Protein AF-A0A7V4V728-F1 (afdb_monomer_lite)

Sequence (136 aa):
MKKVFKKQITDRLVIFFVFLFIIVLLILLVRIVNSHRYNKRLEEIKKVLNVKQGDNLKEVFSYVIKEGMTYEELKHKLKPLEKLSFVEVIEHREGTSETFICYIFDMGYMLTLGRDGITIEIDRGKVKKFHLEDSL

Secondary structure (DSSP, 8-state):
-HHHHHHHHHHHHHHHHHHHHHHHHHHHHHHHHHHHHHHHHHHHHHHHHT----SSHHHHHHHHHHTT--HHHHHHHHHHHHHTTSEEEEEEEETTTEEEEEEEE----SSSS--EEEEEEEETTEEEEEEEE---

Foldseek 3Di:
DVVVVVVVVVVVVVVVVVVVVVVVVVVVVVVVVLVVLLVVVVVVLCVLLVHDDDPHPVRSVVVSVVVPPFPVNVVVSCVVVVVVVQWDWDWDDDPDFKIKIKIFGCSPDPDDFDTQIWIFIGGNNGTPDIDGGDRD

Structure (mmCIF, N/CA/C/O backbone):
data_AF-A0A7V4V728-F1
#
_entry.id   AF-A0A7V4V728-F1
#
loop_
_atom_site.group_PDB
_atom_site.id
_atom_site.type_symbol
_atom_site.label_atom_id
_atom_site.label_alt_id
_atom_site.label_comp_id
_atom_site.label_asym_id
_atom_site.label_entity_id
_atom_site.label_seq_id
_atom_site.pdbx_PDB_ins_code
_atom_site.Cartn_x
_atom_site.Cartn_y
_atom_site.Cartn_z
_atom_site.occupancy
_atom_site.B_iso_or_equiv
_atom_site.auth_seq_id
_atom_site.auth_comp_id
_atom_site.auth_asym_id
_atom_site.auth_atom_id
_atom_site.pdbx_PDB_model_num
ATOM 1 N N . MET A 1 1 ? 35.120 10.498 -52.586 1.00 59.06 1 MET A N 1
ATOM 2 C CA . MET A 1 1 ? 34.655 11.114 -51.316 1.00 59.06 1 MET A CA 1
ATOM 3 C C . MET A 1 1 ? 33.215 10.764 -50.907 1.00 59.06 1 MET A C 1
ATOM 5 O O . MET A 1 1 ? 33.028 10.428 -49.746 1.00 59.06 1 MET A O 1
ATOM 9 N N . LYS A 1 2 ? 32.205 10.743 -51.800 1.00 58.59 2 LYS A N 1
ATOM 10 C CA . LYS A 1 2 ? 30.793 10.446 -51.428 1.00 58.59 2 LYS A CA 1
ATOM 11 C C . LYS A 1 2 ? 30.547 9.087 -50.731 1.00 58.59 2 LYS A C 1
ATOM 13 O O . LYS A 1 2 ? 29.722 9.019 -49.827 1.00 58.59 2 LYS A O 1
ATOM 18 N N . LYS A 1 3 ? 31.260 8.012 -51.107 1.00 61.31 3 LYS A N 1
ATOM 19 C CA . LYS A 1 3 ? 31.092 6.668 -50.499 1.00 61.31 3 LYS A CA 1
ATOM 20 C C . LYS A 1 3 ? 31.592 6.578 -49.046 1.00 61.31 3 LYS A C 1
ATOM 22 O O . LYS A 1 3 ? 30.986 5.873 -48.250 1.00 61.31 3 LYS A O 1
ATOM 27 N N . VAL A 1 4 ? 32.648 7.318 -48.694 1.00 64.75 4 VAL A N 1
ATOM 28 C CA . VAL A 1 4 ? 33.222 7.327 -47.333 1.00 64.75 4 VAL A CA 1
ATOM 29 C C . VAL A 1 4 ? 32.303 8.081 -46.364 1.00 64.75 4 VAL A C 1
ATOM 31 O O . VAL A 1 4 ? 32.034 7.591 -45.273 1.00 64.75 4 VAL A O 1
ATOM 34 N N . PHE A 1 5 ? 31.723 9.202 -46.808 1.00 62.31 5 PHE A N 1
ATOM 35 C CA . PHE A 1 5 ? 30.719 9.952 -46.042 1.00 62.31 5 PHE A CA 1
ATOM 36 C C . PHE A 1 5 ? 29.445 9.139 -45.773 1.00 62.31 5 PHE A C 1
ATOM 38 O O . PHE A 1 5 ? 28.947 9.126 -44.652 1.00 62.31 5 PHE A O 1
ATOM 45 N N . LYS A 1 6 ? 28.930 8.411 -46.777 1.00 64.94 6 LYS A N 1
ATOM 46 C CA . LYS A 1 6 ? 27.728 7.569 -46.617 1.00 64.94 6 LYS A CA 1
ATOM 47 C C . LYS A 1 6 ? 27.941 6.438 -45.599 1.00 64.94 6 LYS A C 1
ATOM 49 O O . LYS A 1 6 ? 27.037 6.142 -44.819 1.00 64.94 6 LYS A O 1
ATOM 54 N N . LYS A 1 7 ? 29.144 5.849 -45.581 1.00 69.75 7 LYS A N 1
ATOM 55 C CA . LYS A 1 7 ? 29.545 4.828 -44.602 1.00 69.75 7 LYS A CA 1
ATOM 56 C C . LYS A 1 7 ? 29.606 5.406 -43.181 1.00 69.75 7 LYS A C 1
ATOM 58 O O . LYS A 1 7 ? 28.934 4.887 -42.304 1.00 69.75 7 LYS A O 1
ATOM 63 N N . GLN A 1 8 ? 30.261 6.557 -42.994 1.00 71.25 8 GLN A N 1
ATOM 64 C CA . GLN A 1 8 ? 30.332 7.231 -41.687 1.00 71.25 8 GLN A CA 1
ATOM 65 C C . GLN A 1 8 ? 28.959 7.629 -41.116 1.00 71.25 8 GLN A C 1
ATOM 67 O O . GLN A 1 8 ? 28.759 7.557 -39.906 1.00 71.25 8 GLN A O 1
ATOM 72 N N . ILE A 1 9 ? 28.006 8.041 -41.959 1.00 77.19 9 ILE A N 1
ATOM 73 C CA . ILE A 1 9 ? 26.636 8.361 -41.514 1.00 77.19 9 ILE A CA 1
ATOM 74 C C . ILE A 1 9 ? 25.903 7.091 -41.063 1.00 77.19 9 ILE A C 1
ATOM 76 O O . ILE A 1 9 ? 25.236 7.104 -40.032 1.00 77.19 9 ILE A O 1
ATOM 80 N N . THR A 1 10 ? 26.060 5.991 -41.803 1.00 79.75 10 THR A N 1
ATOM 81 C CA . THR A 1 10 ? 25.430 4.704 -41.469 1.00 79.75 10 THR A CA 1
ATOM 82 C C . THR A 1 10 ? 25.987 4.152 -40.155 1.00 79.75 10 THR A C 1
ATOM 84 O O . THR A 1 10 ? 25.211 3.770 -39.286 1.00 79.75 10 THR A O 1
ATOM 87 N N . ASP A 1 11 ? 27.306 4.212 -39.954 1.00 81.50 11 ASP A N 1
ATOM 88 C CA . ASP A 1 11 ? 27.958 3.748 -38.722 1.00 81.50 11 ASP A CA 1
ATOM 89 C C . ASP A 1 11 ? 27.486 4.550 -37.488 1.00 81.50 11 ASP A C 1
ATOM 91 O O . ASP A 1 11 ? 27.201 3.976 -36.437 1.00 81.50 11 ASP A O 1
ATOM 95 N N . ARG A 1 12 ? 27.312 5.876 -37.619 1.00 84.69 12 ARG A N 1
ATOM 96 C CA . ARG A 1 12 ? 26.770 6.731 -36.543 1.00 84.69 12 ARG A CA 1
ATOM 97 C C . ARG A 1 12 ? 25.308 6.422 -36.217 1.00 84.69 12 ARG A C 1
ATOM 99 O O . ARG A 1 12 ? 24.943 6.420 -35.045 1.00 84.69 12 ARG A O 1
ATOM 106 N N . LEU A 1 13 ? 24.484 6.152 -37.232 1.00 87.00 13 LEU A N 1
ATOM 107 C CA . LEU A 1 13 ? 23.087 5.758 -37.035 1.00 87.00 13 LEU A CA 1
ATOM 108 C C . LEU A 1 13 ? 22.986 4.408 -36.319 1.00 87.00 13 LEU A C 1
ATOM 110 O O . LEU A 1 13 ? 22.198 4.279 -35.388 1.00 87.00 13 LEU A O 1
ATOM 114 N N . VAL A 1 14 ? 23.815 3.429 -36.691 1.00 89.38 14 VAL A N 1
ATOM 115 C CA . VAL A 1 14 ? 23.852 2.116 -36.024 1.00 89.38 14 VAL A CA 1
ATOM 116 C C . VAL A 1 14 ? 24.202 2.265 -34.543 1.00 89.38 14 VAL A C 1
ATOM 118 O O . VAL A 1 14 ? 23.494 1.722 -33.698 1.00 89.38 14 VAL A O 1
ATOM 121 N N . ILE A 1 15 ? 25.231 3.052 -34.208 1.00 88.56 15 ILE A N 1
ATOM 122 C CA . ILE A 1 15 ? 25.602 3.321 -32.807 1.00 88.56 15 ILE A CA 1
ATOM 123 C C . ILE A 1 15 ? 24.444 3.986 -32.049 1.00 88.56 15 ILE A C 1
ATOM 125 O O . ILE A 1 15 ? 24.147 3.593 -30.922 1.00 88.56 15 ILE A O 1
ATOM 129 N N . PHE A 1 16 ? 23.756 4.950 -32.669 1.00 91.69 16 PHE A N 1
ATOM 130 C CA . PHE A 1 16 ? 22.593 5.605 -32.068 1.00 91.69 16 PHE A CA 1
ATOM 131 C C . PHE A 1 16 ? 21.457 4.615 -31.764 1.00 91.69 16 PHE A C 1
ATOM 133 O O . PHE A 1 16 ? 20.917 4.631 -30.659 1.00 91.69 16 PHE A O 1
ATOM 140 N N . PHE A 1 17 ? 21.127 3.712 -32.695 1.00 90.75 17 PHE A N 1
ATOM 141 C CA . PHE A 1 17 ? 20.103 2.685 -32.467 1.00 90.75 17 PHE A CA 1
ATOM 142 C C . PHE A 1 17 ? 20.491 1.701 -31.362 1.00 90.75 17 PHE A C 1
ATOM 144 O O . PHE A 1 17 ? 19.646 1.355 -30.538 1.00 90.75 17 PHE A O 1
ATOM 151 N N . VAL A 1 18 ? 21.759 1.282 -31.304 1.00 92.56 18 VAL A N 1
ATOM 152 C CA . VAL A 1 18 ? 22.257 0.415 -30.223 1.00 92.56 18 VAL A CA 1
ATOM 153 C C . VAL A 1 18 ? 22.138 1.120 -28.871 1.00 92.56 18 VAL A C 1
ATOM 155 O O . VAL A 1 18 ? 21.656 0.526 -27.909 1.00 92.56 18 VAL A O 1
ATOM 158 N N . PHE A 1 19 ? 22.509 2.398 -28.794 1.00 92.88 19 PHE A N 1
ATOM 159 C CA . PHE A 1 19 ? 22.390 3.176 -27.563 1.00 92.88 19 PHE A CA 1
ATOM 160 C C . PHE A 1 19 ? 20.928 3.351 -27.125 1.00 92.88 19 PHE A C 1
ATOM 162 O O . PHE A 1 19 ? 20.600 3.143 -25.957 1.00 92.88 19 PHE A O 1
ATOM 169 N N . LEU A 1 20 ? 20.030 3.654 -28.069 1.00 93.69 20 LEU A N 1
ATOM 170 C CA . LEU A 1 20 ? 18.594 3.746 -27.807 1.00 93.69 20 LEU A CA 1
ATOM 171 C C . LEU A 1 20 ? 18.029 2.416 -27.289 1.00 93.69 20 LEU A C 1
ATOM 173 O O . LEU A 1 20 ? 17.271 2.401 -26.322 1.00 93.69 20 LEU A O 1
ATOM 177 N N . PHE A 1 21 ? 18.435 1.297 -27.890 1.00 92.88 21 PHE A N 1
ATOM 178 C CA . PHE A 1 21 ? 18.026 -0.035 -27.455 1.00 92.88 21 PHE A CA 1
ATOM 179 C C . PHE A 1 21 ? 18.483 -0.340 -26.021 1.00 92.88 21 PHE A C 1
ATOM 181 O O . PHE A 1 21 ? 17.691 -0.835 -25.220 1.00 92.88 21 PHE A O 1
ATOM 188 N N . ILE A 1 22 ? 19.720 0.023 -25.659 1.00 94.62 22 ILE A N 1
ATOM 189 C CA . ILE A 1 22 ? 20.230 -0.123 -24.285 1.00 94.62 22 ILE A CA 1
ATOM 190 C C . ILE A 1 22 ? 19.391 0.699 -23.297 1.00 94.62 22 ILE A C 1
ATOM 192 O O . ILE A 1 22 ? 19.026 0.180 -22.243 1.00 94.62 22 ILE A O 1
ATOM 196 N N . ILE A 1 23 ? 19.029 1.944 -23.629 1.00 93.75 23 ILE A N 1
ATOM 197 C CA . ILE A 1 23 ? 18.164 2.770 -22.767 1.00 93.75 23 ILE A CA 1
ATOM 198 C C . ILE A 1 23 ? 16.803 2.098 -22.553 1.00 93.75 23 ILE A C 1
ATOM 200 O O . ILE A 1 23 ? 16.334 2.018 -21.419 1.00 93.75 23 ILE A O 1
ATOM 204 N 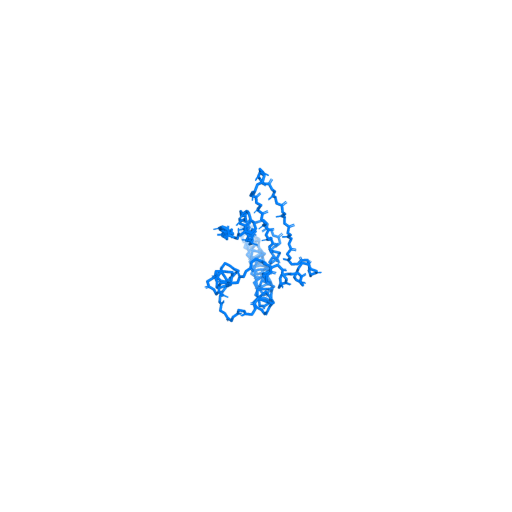N . VAL A 1 24 ? 16.179 1.578 -23.615 1.00 92.81 24 VAL A N 1
ATOM 205 C CA . VAL A 1 24 ? 14.892 0.871 -23.509 1.00 92.81 24 VAL A CA 1
ATOM 206 C C . VAL A 1 24 ? 15.017 -0.357 -22.605 1.00 92.81 24 VAL A C 1
ATOM 208 O O . VAL A 1 24 ? 14.169 -0.557 -21.734 1.00 92.81 24 VAL A O 1
ATOM 211 N N . LEU A 1 25 ? 16.089 -1.144 -22.748 1.00 94.06 25 LEU A N 1
ATOM 212 C CA . LEU A 1 25 ? 16.350 -2.290 -21.873 1.00 94.06 25 LEU A CA 1
ATOM 213 C C . LEU A 1 25 ? 16.514 -1.873 -20.409 1.00 94.06 25 LEU A C 1
ATOM 215 O O . LEU A 1 25 ? 15.937 -2.510 -19.529 1.00 94.06 25 LEU A O 1
ATOM 219 N N . LEU A 1 26 ? 17.247 -0.792 -20.138 1.00 90.62 26 LEU A N 1
ATOM 220 C CA . LEU A 1 26 ? 17.410 -0.272 -18.780 1.00 90.62 26 LEU A CA 1
ATOM 221 C C . LEU A 1 26 ? 16.071 0.180 -18.183 1.00 90.62 26 LEU A C 1
ATOM 223 O O . LEU A 1 26 ? 15.775 -0.161 -17.039 1.00 90.62 26 LEU A O 1
ATOM 227 N N . ILE A 1 27 ? 15.225 0.872 -18.954 1.00 88.56 27 ILE A N 1
ATOM 228 C CA . ILE A 1 27 ? 13.881 1.275 -18.508 1.00 88.56 27 ILE A CA 1
ATOM 229 C C . ILE A 1 27 ? 13.026 0.045 -18.173 1.00 88.56 27 ILE A C 1
ATOM 231 O O . ILE A 1 27 ? 12.355 0.025 -17.139 1.00 88.56 27 ILE A O 1
ATOM 235 N N . LEU A 1 28 ? 13.055 -0.993 -19.015 1.00 86.81 28 LEU A N 1
ATOM 236 C CA . LEU A 1 28 ? 12.324 -2.238 -18.766 1.00 86.81 28 LEU A CA 1
ATOM 237 C C . LEU A 1 28 ? 12.830 -2.953 -17.507 1.00 86.81 28 LEU A C 1
ATOM 239 O O . LEU A 1 28 ? 12.018 -3.381 -16.689 1.00 86.81 28 LEU A O 1
ATOM 243 N N . LEU A 1 29 ? 14.148 -3.031 -17.310 1.00 87.75 29 LEU A N 1
ATOM 244 C CA . LEU A 1 29 ? 14.743 -3.631 -16.114 1.00 87.75 29 LEU A CA 1
ATOM 245 C C . LEU A 1 29 ? 14.323 -2.892 -14.842 1.00 87.75 29 LEU A C 1
ATOM 247 O O . LEU A 1 29 ? 13.901 -3.534 -13.881 1.00 87.75 29 LEU A O 1
ATOM 251 N N . VAL A 1 30 ? 14.360 -1.556 -14.845 1.00 84.94 30 VAL A N 1
ATOM 252 C CA . VAL A 1 30 ? 13.889 -0.753 -13.706 1.00 84.94 30 VAL A CA 1
ATOM 253 C C . VAL A 1 30 ? 12.411 -1.031 -13.420 1.00 84.94 30 VAL A C 1
ATOM 255 O O . VAL A 1 30 ? 12.044 -1.243 -12.265 1.00 84.94 30 VAL A O 1
ATOM 258 N N . ARG A 1 31 ? 11.560 -1.104 -14.454 1.00 82.06 31 ARG A N 1
ATOM 259 C CA . ARG A 1 31 ? 10.134 -1.442 -14.288 1.00 82.06 31 ARG A CA 1
ATOM 260 C C . ARG A 1 31 ? 9.931 -2.825 -13.666 1.00 82.06 31 ARG A C 1
ATOM 262 O O . ARG A 1 31 ? 9.115 -2.954 -12.757 1.0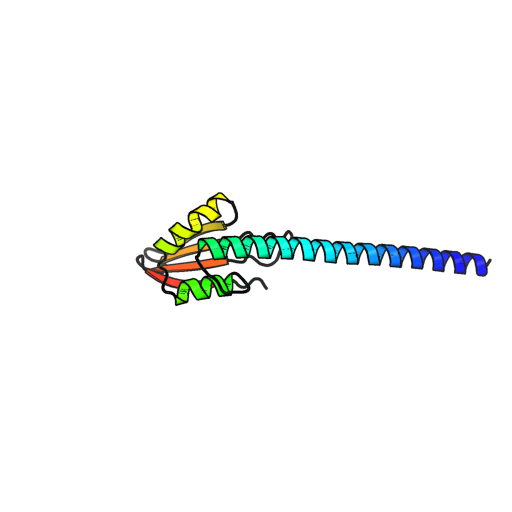0 82.06 31 ARG A O 1
ATOM 269 N N . ILE A 1 32 ? 10.679 -3.835 -14.111 1.00 85.38 32 ILE A N 1
ATOM 270 C CA . ILE A 1 32 ? 10.589 -5.205 -13.581 1.00 85.38 32 ILE A CA 1
ATOM 271 C C . ILE A 1 32 ? 11.020 -5.250 -12.113 1.00 85.38 32 ILE A C 1
ATOM 273 O O . ILE A 1 32 ? 10.310 -5.817 -11.283 1.00 85.38 32 ILE A O 1
ATOM 277 N N . VAL A 1 33 ? 12.152 -4.627 -11.773 1.00 85.12 33 VAL A N 1
ATOM 278 C CA . VAL A 1 33 ? 12.652 -4.585 -10.390 1.00 85.12 33 VAL A CA 1
ATOM 279 C C . VAL A 1 33 ? 11.653 -3.882 -9.470 1.00 85.12 33 VAL A C 1
ATOM 281 O O . VAL A 1 33 ? 11.362 -4.389 -8.385 1.00 85.12 33 VAL A O 1
ATOM 284 N N . ASN A 1 34 ? 11.078 -2.762 -9.915 1.00 80.25 34 ASN A N 1
ATOM 285 C CA . ASN A 1 34 ? 10.074 -2.028 -9.145 1.00 80.25 34 ASN A CA 1
ATOM 286 C C . ASN A 1 34 ? 8.789 -2.844 -8.963 1.00 80.25 34 ASN A C 1
ATOM 288 O O . ASN A 1 34 ? 8.301 -2.946 -7.843 1.00 80.25 34 ASN A O 1
ATOM 292 N N . SER A 1 35 ? 8.282 -3.488 -10.020 1.00 81.38 35 SER A N 1
ATOM 293 C CA . SER A 1 35 ? 7.097 -4.355 -9.931 1.00 81.38 35 SER A CA 1
ATOM 294 C C . SER A 1 35 ? 7.322 -5.538 -8.985 1.00 81.38 35 SER A C 1
ATOM 296 O O . SER A 1 35 ? 6.466 -5.847 -8.158 1.00 81.38 35 SER A O 1
ATOM 298 N N . HIS A 1 36 ? 8.501 -6.163 -9.032 1.00 85.56 36 HIS A N 1
ATOM 299 C CA . HIS A 1 36 ? 8.832 -7.253 -8.119 1.00 85.56 36 HIS A CA 1
ATOM 300 C C . HIS A 1 36 ? 8.889 -6.784 -6.657 1.00 85.56 36 HIS A C 1
ATOM 302 O O . HIS A 1 36 ? 8.332 -7.438 -5.773 1.00 85.56 36 HIS A O 1
ATOM 308 N N . ARG A 1 37 ? 9.526 -5.634 -6.395 1.00 82.81 37 ARG A N 1
ATOM 309 C CA . ARG A 1 37 ? 9.587 -5.038 -5.052 1.00 82.81 37 ARG A CA 1
ATOM 310 C C . ARG A 1 37 ? 8.195 -4.650 -4.541 1.00 82.81 37 ARG A C 1
ATOM 312 O O . ARG A 1 37 ? 7.895 -4.949 -3.387 1.00 82.81 37 ARG A O 1
ATOM 319 N N . TYR A 1 38 ? 7.359 -4.060 -5.396 1.00 82.81 38 TYR A N 1
ATOM 320 C CA . TYR A 1 38 ? 5.967 -3.722 -5.091 1.00 82.81 38 TYR A CA 1
ATOM 321 C C . TYR A 1 38 ? 5.176 -4.960 -4.668 1.00 82.81 38 TYR A C 1
ATOM 323 O O . TYR A 1 38 ? 4.646 -5.007 -3.561 1.00 82.81 38 TYR A O 1
ATOM 331 N N . ASN A 1 39 ? 5.165 -6.000 -5.508 1.00 84.81 39 ASN A N 1
ATOM 332 C CA . ASN A 1 39 ? 4.413 -7.227 -5.246 1.00 84.81 39 ASN A CA 1
ATOM 333 C C . ASN A 1 39 ? 4.864 -7.899 -3.947 1.00 84.81 39 ASN A C 1
ATOM 335 O O . ASN A 1 39 ? 4.036 -8.377 -3.177 1.00 84.81 39 ASN A O 1
ATOM 339 N N . LYS A 1 40 ? 6.173 -7.895 -3.667 1.00 86.88 40 LYS A N 1
ATOM 340 C CA . LYS A 1 40 ? 6.705 -8.429 -2.411 1.00 86.88 40 LYS A CA 1
ATOM 341 C C . LYS A 1 40 ? 6.166 -7.670 -1.192 1.00 86.88 40 LYS A C 1
ATOM 343 O O . LYS A 1 40 ? 5.736 -8.307 -0.234 1.00 86.88 40 LYS A O 1
ATOM 348 N N . ARG A 1 41 ? 6.160 -6.334 -1.235 1.00 83.75 41 ARG A N 1
ATOM 349 C CA . ARG A 1 41 ? 5.630 -5.494 -0.147 1.00 83.75 41 ARG A CA 1
ATOM 350 C C . ARG A 1 41 ? 4.117 -5.648 0.007 1.00 83.75 41 ARG A C 1
ATOM 352 O O . ARG A 1 41 ? 3.635 -5.800 1.125 1.00 83.75 41 ARG A O 1
ATOM 359 N N . LEU A 1 42 ? 3.377 -5.697 -1.101 1.00 85.50 42 LEU A N 1
ATOM 360 C CA . LEU A 1 42 ? 1.934 -5.940 -1.086 1.00 85.50 42 LEU A CA 1
ATOM 361 C C . LEU A 1 42 ? 1.597 -7.287 -0.429 1.00 85.50 42 LEU A C 1
ATOM 363 O O . LEU A 1 42 ? 0.696 -7.357 0.402 1.00 85.50 42 LEU A O 1
ATOM 367 N N . GLU A 1 43 ? 2.340 -8.345 -0.754 1.00 88.50 43 GLU A N 1
ATOM 368 C CA . GLU A 1 43 ? 2.176 -9.665 -0.135 1.00 88.50 43 GLU A CA 1
ATOM 369 C C . GLU A 1 43 ? 2.467 -9.655 1.372 1.00 88.50 43 GLU A C 1
ATOM 371 O O . GLU A 1 43 ? 1.775 -10.314 2.148 1.00 88.50 43 GLU A O 1
ATOM 376 N N . GLU A 1 44 ? 3.464 -8.897 1.822 1.00 87.50 44 GLU A N 1
ATOM 377 C CA . GLU A 1 44 ? 3.746 -8.735 3.252 1.00 87.50 44 GLU A CA 1
ATOM 378 C C . GLU A 1 44 ? 2.606 -7.998 3.972 1.00 87.50 44 GLU A C 1
ATOM 380 O O . GLU A 1 44 ? 2.164 -8.444 5.033 1.00 87.50 44 GLU A O 1
ATOM 385 N N . ILE A 1 45 ? 2.053 -6.946 3.364 1.00 86.25 45 ILE A N 1
ATOM 386 C CA . ILE A 1 45 ? 0.896 -6.212 3.897 1.00 86.25 45 ILE A CA 1
ATOM 387 C C . ILE A 1 45 ? -0.343 -7.115 3.956 1.00 86.25 45 ILE A C 1
ATOM 389 O O . ILE A 1 45 ? -1.003 -7.189 4.992 1.00 86.25 45 ILE A O 1
ATOM 393 N N . LYS A 1 46 ? -0.625 -7.870 2.889 1.00 88.50 46 LYS A N 1
ATOM 394 C CA . LYS A 1 46 ? -1.700 -8.874 2.853 1.00 88.50 46 LYS A CA 1
ATOM 395 C C . LYS A 1 46 ? -1.575 -9.893 3.976 1.00 88.50 46 LYS A C 1
ATOM 397 O O . LYS A 1 46 ? -2.559 -10.171 4.658 1.00 88.50 46 LYS A O 1
ATOM 402 N N . LYS A 1 47 ? -0.371 -10.425 4.209 1.00 89.69 47 LYS A N 1
ATOM 403 C CA . LYS A 1 47 ? -0.109 -11.379 5.299 1.00 89.69 47 LYS A CA 1
ATOM 404 C C . LYS A 1 47 ? -0.391 -10.767 6.664 1.00 89.69 47 LYS A C 1
ATOM 406 O O . LYS A 1 47 ? -1.058 -11.395 7.480 1.00 89.69 47 LYS A O 1
ATOM 411 N N . VAL A 1 48 ? 0.076 -9.543 6.897 1.00 88.56 48 VAL A N 1
ATOM 412 C CA . VAL A 1 48 ? -0.139 -8.819 8.157 1.00 88.56 48 VAL A CA 1
ATOM 413 C C . VAL A 1 48 ? -1.623 -8.520 8.396 1.00 88.56 48 VAL A C 1
ATOM 415 O O . VAL A 1 48 ? -2.124 -8.679 9.511 1.00 88.56 48 VAL A O 1
ATOM 418 N N . LEU A 1 49 ? -2.351 -8.139 7.347 1.00 86.75 49 LEU A N 1
ATOM 419 C CA . LEU A 1 49 ? -3.779 -7.837 7.425 1.00 86.75 49 LEU A CA 1
ATOM 420 C C . LEU A 1 49 ? -4.672 -9.090 7.378 1.00 86.75 49 LEU A C 1
ATOM 422 O O . LEU A 1 49 ? -5.853 -8.998 7.711 1.00 86.75 49 LEU A O 1
ATOM 426 N N . ASN A 1 50 ? -4.100 -10.260 7.074 1.00 88.56 50 ASN A N 1
ATOM 427 C CA . ASN A 1 50 ? -4.787 -11.532 6.832 1.00 88.56 50 ASN A CA 1
ATOM 428 C C . ASN A 1 50 ? -5.782 -11.467 5.657 1.00 88.56 50 ASN A C 1
ATOM 430 O O . ASN A 1 50 ? -6.924 -11.915 5.753 1.00 88.56 50 ASN A O 1
ATOM 434 N N . VAL A 1 51 ? -5.341 -10.893 4.539 1.00 88.88 51 VAL A N 1
ATOM 435 C CA . VAL A 1 51 ? -6.136 -10.719 3.319 1.00 88.88 51 VAL A CA 1
ATOM 436 C C . VAL A 1 51 ? -5.587 -11.609 2.208 1.00 88.88 51 VAL A C 1
ATOM 438 O O . VAL A 1 51 ? -4.402 -11.555 1.896 1.00 88.88 51 VAL A O 1
ATOM 441 N N . LYS A 1 52 ? -6.446 -12.426 1.587 1.00 86.19 52 LYS A N 1
ATOM 442 C CA . LYS A 1 52 ? -6.050 -13.343 0.497 1.00 86.19 52 LYS A CA 1
ATOM 443 C C . LYS A 1 52 ? -6.221 -12.760 -0.910 1.00 86.19 52 LYS A C 1
ATOM 445 O O . LYS A 1 52 ? -5.669 -13.310 -1.854 1.00 86.19 52 LYS A O 1
ATOM 450 N N . GLN A 1 53 ? -6.997 -11.689 -1.052 1.00 83.88 53 GLN A N 1
ATOM 451 C CA . GLN A 1 53 ? -7.437 -11.135 -2.335 1.00 83.88 53 GLN A CA 1
ATOM 452 C C . GLN A 1 53 ? -7.141 -9.634 -2.430 1.00 83.88 53 GLN A C 1
ATOM 454 O O . GLN A 1 53 ? -7.150 -8.940 -1.417 1.00 83.88 53 GLN A O 1
ATOM 459 N N . GLY A 1 54 ? -6.870 -9.146 -3.638 1.00 80.81 54 GLY A N 1
ATOM 460 C CA . GLY A 1 54 ? -6.593 -7.738 -3.920 1.00 80.81 54 GLY A CA 1
ATOM 461 C C . GLY A 1 54 ? -5.281 -7.558 -4.676 1.00 80.81 54 GLY A C 1
ATOM 462 O O . GLY A 1 54 ? -4.230 -7.977 -4.197 1.00 80.81 54 GLY A O 1
ATOM 463 N N . ASP A 1 55 ? -5.321 -6.936 -5.843 1.00 83.31 55 ASP A N 1
ATOM 464 C CA . ASP A 1 55 ? -4.145 -6.786 -6.712 1.00 83.31 55 ASP A CA 1
ATOM 465 C C . ASP A 1 55 ? -3.323 -5.529 -6.391 1.00 83.31 55 ASP A C 1
ATOM 467 O O . ASP A 1 55 ? -2.210 -5.347 -6.879 1.00 83.31 55 ASP A O 1
ATOM 471 N N . ASN A 1 56 ? -3.850 -4.675 -5.515 1.00 82.62 56 ASN A N 1
ATOM 472 C CA . ASN A 1 56 ? -3.245 -3.426 -5.068 1.00 82.62 56 ASN A CA 1
ATOM 473 C C . ASN A 1 56 ? -3.664 -3.109 -3.619 1.00 82.62 56 ASN A C 1
ATOM 475 O O . ASN A 1 56 ? -4.552 -3.749 -3.047 1.00 82.62 56 ASN A O 1
ATOM 479 N N . LEU A 1 57 ? -3.027 -2.102 -3.013 1.00 81.69 57 LEU A N 1
ATOM 480 C CA . LEU A 1 57 ? -3.324 -1.686 -1.637 1.00 81.69 57 LEU A CA 1
ATOM 481 C C . LEU A 1 57 ? -4.779 -1.252 -1.448 1.00 81.69 57 LEU A C 1
ATOM 483 O O . LEU A 1 57 ? -5.394 -1.600 -0.440 1.00 81.69 57 LEU A O 1
ATOM 487 N N . LYS A 1 58 ? -5.346 -0.540 -2.424 1.00 80.00 58 LYS A N 1
ATOM 488 C CA . LYS A 1 58 ? -6.730 -0.057 -2.384 1.00 80.00 58 LYS A CA 1
ATOM 489 C C . LYS A 1 58 ? -7.714 -1.207 -2.201 1.00 80.00 58 LYS A C 1
ATOM 491 O O . LYS A 1 58 ? -8.600 -1.128 -1.353 1.00 80.00 58 LYS A O 1
ATOM 496 N N . GLU A 1 59 ? -7.548 -2.288 -2.950 1.00 84.56 59 GLU A N 1
ATOM 497 C CA . GLU A 1 59 ? -8.389 -3.479 -2.842 1.00 84.56 59 GLU A CA 1
ATOM 498 C C . GLU A 1 59 ? -8.193 -4.205 -1.513 1.00 84.56 59 GLU A C 1
ATOM 500 O O . GLU A 1 59 ? -9.180 -4.563 -0.867 1.00 84.56 59 GLU A O 1
ATOM 505 N N . VAL A 1 60 ? -6.942 -4.358 -1.066 1.00 86.31 60 VAL A N 1
ATOM 506 C CA . VAL A 1 60 ? -6.625 -4.990 0.223 1.00 86.31 60 VAL A CA 1
ATOM 507 C C . VAL A 1 60 ? -7.290 -4.231 1.373 1.00 86.31 60 VAL A C 1
ATOM 509 O O . VAL A 1 60 ? -7.989 -4.834 2.187 1.00 86.31 60 VAL A O 1
ATOM 512 N N . PHE A 1 61 ? -7.145 -2.907 1.424 1.00 82.81 61 PHE A N 1
ATOM 513 C CA . PHE A 1 61 ? -7.775 -2.094 2.462 1.00 82.81 61 PHE A CA 1
ATOM 514 C C . PHE A 1 61 ? -9.292 -2.020 2.315 1.00 82.81 61 PHE A C 1
ATOM 516 O O . PHE A 1 61 ? -9.999 -2.103 3.315 1.00 82.81 61 PHE A O 1
ATOM 523 N N . SER A 1 62 ? -9.817 -1.947 1.091 1.00 83.12 62 SER A N 1
ATOM 524 C CA . SER A 1 62 ? -11.263 -2.031 0.856 1.00 83.12 62 SER A CA 1
ATOM 525 C C . SER A 1 62 ? -11.847 -3.325 1.417 1.00 83.12 62 SER A C 1
ATOM 527 O O . SER A 1 62 ? -12.944 -3.312 1.973 1.00 83.12 62 SER A O 1
ATOM 529 N N . TYR A 1 63 ? -11.120 -4.438 1.297 1.00 85.81 63 TYR A N 1
ATOM 530 C CA . TYR A 1 63 ? -11.520 -5.710 1.885 1.00 85.81 63 TYR A CA 1
ATOM 531 C C . TYR A 1 63 ? -11.494 -5.661 3.416 1.00 85.81 63 TYR A C 1
ATOM 533 O O . TYR A 1 63 ? -12.495 -5.983 4.047 1.00 85.81 63 TYR A O 1
ATOM 541 N N . VAL A 1 64 ? -10.402 -5.171 4.013 1.00 83.94 64 VAL A N 1
ATOM 542 C CA . VAL A 1 64 ? -10.287 -4.983 5.471 1.00 83.94 64 VAL A CA 1
ATOM 543 C C . VAL A 1 64 ? -11.441 -4.152 6.046 1.00 83.94 64 VAL A C 1
ATOM 545 O O . VAL A 1 64 ? -11.994 -4.499 7.089 1.00 83.94 64 VAL A O 1
ATOM 548 N N . ILE A 1 65 ? -11.828 -3.081 5.351 1.00 80.00 65 ILE A N 1
ATOM 549 C CA . ILE A 1 65 ? -12.930 -2.199 5.753 1.00 80.00 65 ILE A CA 1
ATOM 550 C C . ILE A 1 65 ? -14.278 -2.920 5.639 1.00 80.00 65 ILE A C 1
ATOM 552 O O . ILE A 1 65 ? -15.100 -2.827 6.548 1.00 80.00 65 ILE A O 1
ATOM 556 N N . LYS A 1 66 ? -14.513 -3.652 4.540 1.00 82.25 66 LYS A N 1
ATOM 557 C CA . LYS A 1 66 ? -15.754 -4.421 4.330 1.00 82.25 66 LYS A CA 1
ATOM 558 C C . LYS A 1 66 ? -15.938 -5.540 5.353 1.00 82.25 66 LYS A C 1
ATOM 560 O O . LYS A 1 66 ? -17.066 -5.799 5.751 1.00 82.25 66 LYS A O 1
ATOM 565 N N . GLU A 1 67 ? -14.848 -6.161 5.793 1.00 83.38 67 GLU A N 1
ATOM 566 C CA . GLU A 1 67 ? -14.844 -7.167 6.864 1.00 83.38 67 GLU A CA 1
ATOM 567 C C . GLU A 1 67 ? -15.081 -6.554 8.260 1.00 83.38 67 GLU A C 1
ATOM 569 O O . GLU A 1 67 ? -15.166 -7.277 9.248 1.00 83.38 67 GLU A O 1
ATOM 574 N N . GLY A 1 68 ? -15.213 -5.226 8.364 1.00 80.12 68 GLY A N 1
ATOM 575 C CA . GLY A 1 68 ? -15.571 -4.546 9.608 1.00 80.12 68 GLY A CA 1
ATOM 576 C C . GLY A 1 68 ? -14.424 -4.426 10.610 1.00 80.12 68 GLY A C 1
ATOM 577 O O . GLY A 1 68 ? -14.684 -4.261 11.801 1.00 80.12 68 GLY A O 1
ATOM 578 N N . MET A 1 69 ? -13.168 -4.497 10.155 1.00 81.81 69 MET A N 1
ATOM 579 C CA . MET A 1 69 ? -12.007 -4.341 11.033 1.00 81.81 69 MET A CA 1
ATOM 580 C C . MET A 1 69 ? -12.011 -2.965 11.703 1.00 81.81 69 MET A C 1
ATOM 582 O O . MET A 1 69 ? -12.144 -1.928 11.047 1.00 81.81 69 MET A O 1
ATOM 586 N N . THR A 1 70 ? -11.840 -2.950 13.022 1.00 80.94 70 THR A N 1
ATOM 587 C CA . THR A 1 70 ? -11.811 -1.704 13.793 1.00 80.94 70 THR A CA 1
ATOM 588 C C . THR A 1 70 ? -10.488 -0.962 13.604 1.00 80.94 70 THR A C 1
ATOM 590 O O . THR A 1 70 ? -9.463 -1.552 13.259 1.00 80.94 70 THR A O 1
ATOM 593 N N . TYR A 1 71 ? -10.479 0.347 13.872 1.00 80.00 71 TYR A N 1
ATOM 594 C CA . TYR A 1 71 ? -9.246 1.138 13.812 1.00 80.00 71 TYR A CA 1
ATOM 595 C C . TYR A 1 71 ? -8.164 0.626 14.776 1.00 80.00 71 TYR A C 1
ATOM 597 O O . TYR A 1 71 ? -7.003 0.552 14.390 1.00 80.00 71 TYR A O 1
ATOM 605 N N . GLU A 1 72 ? -8.524 0.218 15.996 1.00 82.44 72 GLU A N 1
ATOM 606 C CA . GLU A 1 72 ? -7.547 -0.297 16.966 1.00 82.44 72 GLU A CA 1
ATOM 607 C C . GLU A 1 72 ? -6.921 -1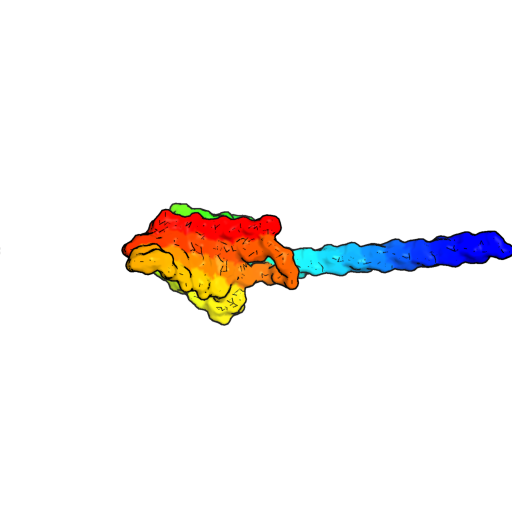.621 16.505 1.00 82.44 72 GLU A C 1
ATOM 609 O O . GLU A 1 72 ? -5.706 -1.808 16.607 1.00 82.44 72 GLU A O 1
ATOM 614 N N . GLU A 1 73 ? -7.719 -2.520 15.922 1.00 84.12 73 GLU A N 1
ATOM 615 C CA . GLU A 1 73 ? -7.207 -3.750 15.308 1.00 84.12 73 GLU A CA 1
ATOM 616 C C . GLU A 1 73 ? -6.294 -3.446 14.121 1.00 84.12 73 GLU A C 1
ATO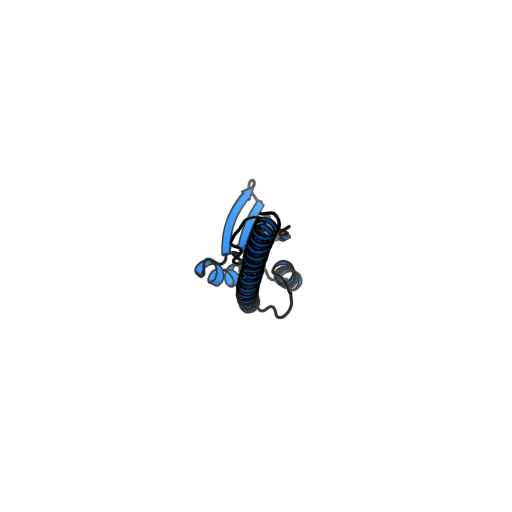M 618 O O . GLU A 1 73 ? -5.222 -4.043 13.997 1.00 84.12 73 GLU A O 1
ATOM 623 N N . LEU A 1 74 ? -6.696 -2.500 13.269 1.00 83.94 74 LEU A N 1
ATOM 624 C CA . LEU A 1 74 ? -5.917 -2.079 12.113 1.00 83.94 74 LEU A CA 1
ATOM 625 C C . LEU A 1 74 ? -4.572 -1.489 12.545 1.00 83.94 74 LEU A C 1
ATOM 627 O O . LEU A 1 74 ? -3.525 -1.939 12.086 1.00 83.94 74 LEU A O 1
ATOM 631 N N . LYS A 1 75 ? -4.583 -0.549 13.491 1.00 84.12 75 LYS A N 1
ATOM 632 C CA . LYS A 1 75 ? -3.388 0.065 14.078 1.00 84.12 75 LYS A CA 1
ATOM 633 C C . LYS A 1 75 ? -2.460 -0.985 14.681 1.00 84.12 75 LYS A C 1
ATOM 635 O O . LYS A 1 75 ? -1.256 -0.971 14.429 1.00 84.12 75 LYS A O 1
ATOM 640 N N . HIS A 1 76 ? -3.006 -1.925 15.453 1.00 86.94 76 HIS A N 1
ATOM 641 C CA . HIS A 1 76 ? -2.213 -2.997 16.047 1.00 86.94 76 HIS A CA 1
ATOM 642 C C . HIS A 1 76 ? -1.566 -3.887 14.978 1.00 86.94 76 HIS A C 1
ATOM 644 O O . HIS A 1 76 ? -0.385 -4.225 15.091 1.00 86.94 76 HIS A O 1
ATOM 650 N N . LYS A 1 77 ? -2.314 -4.239 13.924 1.00 86.50 77 LYS A N 1
ATOM 651 C CA . LYS A 1 77 ? -1.799 -5.033 12.805 1.00 86.50 77 LYS A CA 1
ATOM 652 C C . LYS A 1 77 ? -0.766 -4.279 11.976 1.00 86.50 77 LYS A C 1
ATOM 654 O O . LYS A 1 77 ? 0.179 -4.913 11.543 1.00 86.50 77 LYS A O 1
ATOM 659 N N . LEU A 1 78 ? -0.887 -2.966 11.781 1.00 84.81 78 LEU A N 1
ATOM 660 C CA . LEU A 1 78 ? 0.055 -2.178 10.972 1.00 84.81 78 LEU A CA 1
ATOM 661 C C . LEU A 1 78 ? 1.368 -1.839 11.703 1.00 84.81 78 LEU A C 1
ATOM 663 O O . LEU A 1 78 ? 2.391 -1.636 11.052 1.00 84.81 78 LEU A O 1
ATOM 667 N N . LYS A 1 79 ? 1.394 -1.875 13.040 1.00 84.25 79 LYS A N 1
ATOM 668 C CA . LYS A 1 79 ? 2.582 -1.580 13.868 1.00 84.25 79 LYS A CA 1
ATOM 669 C C . LYS A 1 79 ? 3.882 -2.316 13.473 1.00 84.25 79 LYS A C 1
ATOM 671 O O . LYS A 1 79 ? 4.957 -1.721 13.567 1.00 84.25 79 LYS A O 1
ATOM 676 N N . PRO A 1 80 ? 3.872 -3.597 13.055 1.00 83.94 80 PRO A N 1
ATOM 677 C CA . PRO A 1 80 ? 5.068 -4.270 12.551 1.00 83.94 80 PRO A CA 1
ATOM 678 C C . PRO A 1 80 ? 5.592 -3.670 11.239 1.00 83.94 80 PRO A C 1
ATOM 680 O O . PRO A 1 80 ? 6.799 -3.686 11.019 1.00 83.94 80 PRO A O 1
ATOM 683 N N . LEU A 1 81 ? 4.716 -3.128 10.388 1.00 81.88 81 LEU A N 1
ATOM 684 C CA . LEU A 1 81 ? 5.091 -2.518 9.109 1.00 81.88 81 LEU A CA 1
ATOM 685 C C . LEU A 1 81 ? 5.711 -1.125 9.297 1.00 81.88 81 LEU A C 1
ATOM 687 O O . LEU A 1 81 ? 6.637 -0.773 8.569 1.00 81.88 81 LEU A O 1
ATOM 691 N N . GLU A 1 82 ? 5.280 -0.378 10.320 1.00 77.69 82 GLU A N 1
ATOM 692 C CA . GLU A 1 82 ? 5.940 0.867 10.752 1.00 77.69 82 GLU A CA 1
ATOM 693 C C . GLU A 1 82 ? 7.408 0.609 11.133 1.00 77.69 82 GLU A C 1
ATOM 695 O O . GLU A 1 82 ? 8.308 1.338 10.724 1.00 77.69 82 GLU A O 1
ATOM 700 N N . LYS A 1 83 ? 7.682 -0.488 11.857 1.00 74.50 83 LYS A N 1
ATOM 701 C CA . LYS A 1 83 ? 9.053 -0.872 12.252 1.00 74.50 83 LYS A CA 1
ATOM 702 C C . LYS A 1 83 ? 9.950 -1.251 11.076 1.00 74.50 83 LYS A C 1
ATOM 704 O O . LYS A 1 83 ? 11.168 -1.164 11.197 1.00 74.50 83 LYS A O 1
ATOM 709 N N . LEU A 1 84 ? 9.361 -1.708 9.974 1.00 68.00 84 LEU A N 1
ATOM 710 C CA . LEU A 1 84 ? 10.080 -2.042 8.744 1.00 68.00 84 LEU A CA 1
ATOM 711 C C . LEU A 1 84 ? 10.276 -0.816 7.838 1.00 68.00 84 LEU A C 1
ATOM 713 O O . LEU A 1 84 ? 10.781 -0.960 6.726 1.00 68.00 84 LEU A O 1
ATOM 717 N N . SER A 1 85 ? 9.883 0.377 8.305 1.00 65.81 85 SER A N 1
ATOM 718 C CA . SER A 1 85 ? 9.868 1.624 7.533 1.00 65.81 85 SER A CA 1
ATOM 719 C C . SER A 1 85 ? 9.061 1.513 6.238 1.00 65.81 85 SER A C 1
ATOM 721 O O . SER A 1 85 ? 9.330 2.216 5.269 1.00 65.81 85 SER A O 1
ATOM 723 N N . PHE A 1 86 ? 8.083 0.605 6.199 1.00 72.94 86 PHE A N 1
ATOM 724 C CA . PHE A 1 86 ? 7.181 0.464 5.056 1.00 72.94 86 PHE A CA 1
ATOM 725 C C . PHE A 1 86 ? 5.991 1.399 5.155 1.00 72.94 86 PHE A C 1
ATOM 727 O O . PHE A 1 86 ? 5.313 1.605 4.157 1.00 72.94 86 PHE A O 1
ATOM 734 N N . VAL A 1 87 ? 5.720 1.921 6.350 1.00 76.25 87 VAL A N 1
ATOM 735 C CA . VAL A 1 87 ? 4.564 2.763 6.617 1.00 76.25 87 VAL A CA 1
ATOM 736 C C . VAL A 1 87 ? 5.004 3.967 7.424 1.00 76.25 87 VAL A C 1
ATOM 738 O O . VAL A 1 87 ? 5.581 3.821 8.501 1.00 76.25 87 VAL A O 1
ATOM 741 N N . GLU A 1 88 ? 4.721 5.146 6.897 1.00 79.38 88 GLU A N 1
ATOM 742 C CA . GLU A 1 88 ? 4.802 6.406 7.620 1.00 79.38 88 GLU A CA 1
ATOM 743 C C . GLU A 1 88 ? 3.396 6.777 8.098 1.00 79.38 88 GLU A C 1
ATOM 745 O O . GLU A 1 88 ? 2.432 6.673 7.341 1.00 79.38 88 GLU A O 1
ATOM 750 N N . VAL A 1 89 ? 3.267 7.172 9.365 1.00 79.94 89 VAL A N 1
ATOM 751 C CA . VAL A 1 89 ? 1.978 7.530 9.969 1.00 79.94 89 VAL A CA 1
ATOM 752 C C . VAL A 1 89 ? 1.985 9.006 10.320 1.00 79.94 89 VAL A C 1
ATOM 754 O O . VAL A 1 89 ? 2.836 9.461 11.083 1.00 79.94 89 VAL A O 1
ATOM 757 N N . ILE A 1 90 ? 1.018 9.744 9.786 1.00 82.25 90 ILE A N 1
ATOM 758 C CA . ILE A 1 90 ? 0.817 11.166 10.054 1.00 82.25 90 ILE A CA 1
ATOM 759 C C . ILE A 1 90 ? -0.547 11.328 10.726 1.00 82.25 90 ILE A C 1
ATOM 761 O O . ILE A 1 90 ? -1.583 11.074 10.114 1.00 82.25 90 ILE A O 1
ATOM 765 N N . GLU A 1 91 ? -0.549 11.747 11.991 1.00 83.06 91 GLU A N 1
ATOM 766 C CA . GLU A 1 91 ? -1.766 12.119 12.720 1.00 83.06 91 GLU A CA 1
ATOM 767 C C . GLU A 1 91 ? -1.966 13.634 12.622 1.00 83.06 91 GLU A C 1
ATOM 769 O O . GLU A 1 91 ? -1.092 14.421 12.990 1.00 83.06 91 GLU A O 1
ATOM 774 N N . HIS A 1 92 ? -3.135 14.042 12.143 1.00 82.00 92 HIS A N 1
ATOM 775 C CA . HIS A 1 92 ? -3.579 15.425 12.118 1.00 82.00 92 HIS A CA 1
ATOM 776 C C . HIS A 1 92 ? -4.878 15.553 12.912 1.00 82.00 92 HIS A C 1
ATOM 778 O O . HIS A 1 92 ? -5.792 14.751 12.747 1.00 82.00 92 HIS A O 1
ATOM 784 N N . ARG A 1 93 ? -4.981 16.561 13.781 1.00 80.31 93 ARG A N 1
ATOM 785 C CA . ARG A 1 93 ? -6.221 16.862 14.507 1.00 80.31 93 ARG A CA 1
ATOM 786 C C . ARG A 1 93 ? -6.807 18.151 13.978 1.00 80.31 93 ARG A C 1
ATOM 788 O O . ARG A 1 93 ? -6.137 19.181 14.016 1.00 80.31 93 ARG A O 1
ATOM 795 N N . GLU A 1 94 ? -8.052 18.078 13.534 1.00 75.00 94 GLU A N 1
ATOM 796 C CA . GLU A 1 94 ? -8.800 19.230 13.055 1.00 75.00 94 GLU A CA 1
ATOM 797 C C . GLU A 1 94 ? -9.908 19.536 14.073 1.00 75.00 94 GLU A C 1
ATOM 799 O O . GLU A 1 94 ? -10.794 18.727 14.346 1.00 75.00 94 GLU A O 1
ATOM 804 N N . GLY A 1 95 ? -9.819 20.695 14.729 1.00 73.44 95 GLY A N 1
ATOM 805 C CA . GLY A 1 95 ? -10.759 21.074 15.785 1.00 73.44 95 GLY A CA 1
ATOM 806 C C . GLY A 1 95 ? -10.656 20.227 17.063 1.00 73.44 95 GLY A C 1
ATOM 807 O O . GLY A 1 95 ? -9.582 19.768 17.450 1.00 73.44 95 GLY A O 1
ATOM 808 N N . THR A 1 96 ? -11.777 20.088 17.781 1.00 68.88 96 THR A N 1
ATOM 809 C CA . THR A 1 96 ? -11.824 19.459 19.116 1.00 68.88 96 THR A CA 1
ATOM 810 C C . THR A 1 96 ? -12.241 17.987 19.114 1.00 68.88 96 THR A C 1
ATOM 812 O O . THR A 1 96 ? -12.059 17.329 20.139 1.00 68.88 96 THR A O 1
ATOM 815 N N . SER A 1 97 ? -12.783 17.448 18.013 1.00 69.50 97 SER A N 1
ATOM 816 C CA . SER A 1 97 ? -13.288 16.062 17.967 1.00 69.50 97 SER A CA 1
ATOM 817 C C . SER A 1 97 ? -12.903 15.237 16.740 1.00 69.50 97 SER A C 1
ATOM 819 O O . SER A 1 97 ? -13.086 14.018 16.792 1.00 69.50 97 SER A O 1
ATOM 821 N N . GLU A 1 98 ? -12.352 15.848 15.687 1.00 77.25 98 GLU A N 1
ATOM 822 C CA . GLU A 1 98 ? -11.978 15.150 14.455 1.00 77.25 98 GLU A CA 1
ATOM 823 C C . GLU A 1 98 ? -10.463 14.898 14.414 1.00 77.25 98 GLU A C 1
ATOM 825 O O . GLU A 1 98 ? -9.629 15.754 14.718 1.00 77.25 98 GLU A O 1
ATOM 830 N N . THR A 1 99 ? -10.091 13.661 14.101 1.00 83.12 99 THR A N 1
ATOM 831 C CA . THR A 1 99 ? -8.706 13.207 13.965 1.00 83.12 99 THR A CA 1
ATOM 832 C C . THR A 1 99 ? -8.565 12.467 12.647 1.00 83.12 99 THR A C 1
ATOM 834 O O . THR A 1 99 ? -9.294 11.517 12.375 1.00 83.12 99 THR A O 1
ATOM 837 N N . PHE A 1 100 ? -7.605 12.889 11.839 1.00 82.88 100 PHE A N 1
ATOM 838 C CA . PHE A 1 100 ? -7.233 12.268 10.581 1.00 82.88 100 PHE A CA 1
ATOM 839 C C . PHE A 1 100 ? -5.924 11.515 10.765 1.00 82.88 100 PHE A C 1
ATOM 841 O O . PHE A 1 100 ? -4.945 12.063 11.270 1.00 82.88 100 PHE A O 1
ATOM 848 N N . ILE A 1 101 ? -5.900 10.253 10.354 1.00 82.31 101 ILE A N 1
ATOM 849 C CA . ILE A 1 101 ? -4.710 9.409 10.440 1.00 82.31 101 ILE A CA 1
ATOM 850 C C . ILE A 1 101 ? -4.372 8.933 9.043 1.00 82.31 101 ILE A C 1
ATOM 852 O O . ILE A 1 101 ? -5.101 8.133 8.461 1.00 82.31 101 ILE A O 1
ATOM 856 N N . CYS A 1 102 ? -3.273 9.446 8.507 1.00 81.88 102 CYS A N 1
ATOM 857 C CA . CYS A 1 102 ? -2.762 9.079 7.201 1.00 81.88 102 CYS A CA 1
ATOM 858 C C . CYS A 1 102 ? -1.658 8.035 7.364 1.00 81.88 102 CYS A C 1
ATOM 860 O O . CYS A 1 102 ? -0.652 8.288 8.023 1.00 81.88 102 CYS A O 1
ATOM 862 N N . TYR A 1 103 ? -1.852 6.866 6.764 1.00 80.75 103 TYR A N 1
ATOM 863 C CA . TYR A 1 103 ? -0.828 5.842 6.608 1.00 80.75 103 TYR A CA 1
ATOM 864 C C . TYR A 1 103 ? -0.311 5.901 5.173 1.00 80.75 103 TYR A C 1
ATOM 866 O O . TYR A 1 103 ? -1.059 5.633 4.234 1.00 80.75 103 TYR A O 1
ATOM 874 N N . ILE A 1 104 ? 0.965 6.233 5.010 1.00 80.81 104 ILE A N 1
ATOM 875 C CA . ILE A 1 104 ? 1.654 6.335 3.724 1.00 80.81 104 ILE A CA 1
ATOM 876 C C . ILE A 1 104 ? 2.524 5.095 3.560 1.00 80.81 104 ILE A C 1
ATOM 878 O O . ILE A 1 104 ? 3.438 4.874 4.353 1.00 80.81 104 ILE A O 1
ATOM 882 N N . PHE A 1 105 ? 2.264 4.291 2.530 1.00 79.62 105 PHE A N 1
ATOM 883 C CA . PHE A 1 105 ? 3.014 3.066 2.278 1.00 79.62 105 PHE A CA 1
ATOM 884 C C . PHE A 1 105 ? 4.176 3.344 1.322 1.00 79.62 105 PHE A C 1
ATOM 886 O O . PHE A 1 105 ? 3.979 3.718 0.164 1.00 79.62 105 PHE A O 1
ATOM 893 N N . ASP A 1 106 ? 5.409 3.114 1.778 1.00 77.81 106 ASP A N 1
ATOM 894 C CA . ASP A 1 106 ? 6.557 3.041 0.879 1.00 77.81 106 ASP A CA 1
ATOM 895 C C . ASP A 1 106 ? 6.443 1.746 0.066 1.00 77.81 106 ASP A C 1
ATOM 897 O O . ASP A 1 106 ? 6.804 0.660 0.520 1.00 77.81 106 ASP A O 1
ATOM 901 N N . MET A 1 107 ? 5.971 1.859 -1.173 1.00 75.94 107 MET A N 1
ATOM 902 C CA . MET A 1 107 ? 5.834 0.734 -2.104 1.00 75.94 107 MET A CA 1
ATOM 903 C C . MET A 1 107 ? 7.027 0.570 -3.059 1.00 75.94 107 MET A C 1
ATOM 905 O O . MET A 1 107 ? 7.051 -0.349 -3.878 1.00 75.94 107 MET A O 1
ATOM 909 N N . GLY A 1 108 ? 8.082 1.376 -2.894 1.00 63.66 108 GLY A N 1
ATOM 910 C CA . GLY A 1 108 ? 9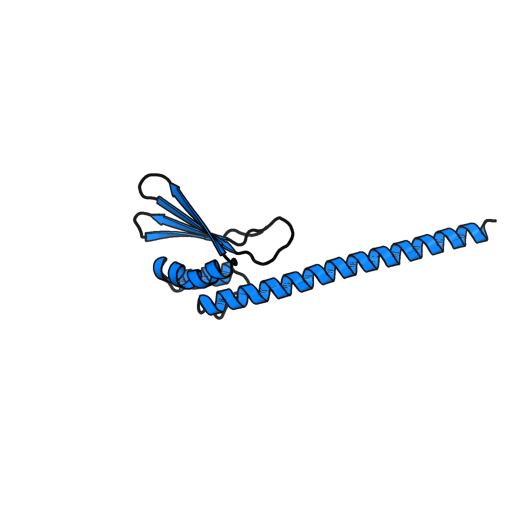.384 1.130 -3.521 1.00 63.66 108 GLY A CA 1
ATOM 911 C C . GLY A 1 108 ? 9.566 1.787 -4.884 1.00 63.66 108 GLY A C 1
ATOM 912 O O . GLY A 1 108 ? 10.453 1.381 -5.637 1.00 63.66 108 GLY A O 1
ATOM 913 N N . TYR A 1 109 ? 8.759 2.800 -5.195 1.00 59.81 109 TYR A N 1
ATOM 914 C CA . TYR A 1 109 ? 8.920 3.633 -6.382 1.00 59.81 109 TYR A CA 1
ATOM 915 C C . TYR A 1 109 ? 10.038 4.660 -6.164 1.00 59.81 109 TYR A C 1
ATOM 917 O O . TYR A 1 109 ? 10.030 5.398 -5.185 1.00 59.81 109 TYR A O 1
ATOM 925 N N . MET A 1 110 ? 11.018 4.714 -7.075 1.00 48.47 110 MET A N 1
ATOM 926 C CA . MET A 1 110 ? 12.176 5.610 -6.925 1.00 48.47 110 MET A CA 1
ATOM 927 C C . MET A 1 110 ? 11.949 7.050 -7.401 1.00 48.47 110 MET A C 1
ATOM 929 O O . MET A 1 110 ? 12.793 7.903 -7.153 1.00 48.47 110 MET A O 1
ATOM 933 N N . LEU A 1 111 ? 10.847 7.353 -8.081 1.00 44.50 111 LEU A N 1
ATOM 934 C CA . LEU A 1 111 ? 10.608 8.670 -8.664 1.00 44.50 111 LEU A CA 1
ATOM 935 C C . LEU A 1 111 ? 9.109 8.965 -8.595 1.00 44.50 111 LEU A C 1
ATOM 937 O O . LEU A 1 111 ? 8.322 8.233 -9.182 1.00 44.50 111 LEU A O 1
ATOM 941 N N . THR A 1 112 ? 8.761 10.001 -7.827 1.00 49.03 112 THR A N 1
ATOM 942 C CA . THR A 1 112 ? 7.628 10.923 -8.029 1.00 49.03 112 THR A CA 1
ATOM 943 C C . THR A 1 112 ? 6.435 10.380 -8.827 1.00 49.03 112 THR A C 1
ATOM 945 O O . THR A 1 112 ? 6.552 10.267 -10.045 1.00 49.03 112 THR A O 1
ATOM 948 N N . LEU A 1 113 ? 5.291 10.158 -8.159 1.00 47.56 113 LEU A N 1
ATOM 949 C CA . LEU A 1 113 ? 3.947 10.666 -8.545 1.00 47.56 113 LEU A CA 1
ATOM 950 C C . LEU A 1 113 ? 2.765 9.921 -7.895 1.00 47.56 113 LEU A C 1
ATOM 952 O O . LEU A 1 113 ? 1.641 10.395 -7.997 1.00 47.56 113 LEU A O 1
ATOM 956 N N . GLY A 1 114 ? 3.002 8.850 -7.138 1.00 51.50 114 GLY A N 1
ATOM 957 C CA . GLY A 1 114 ? 1.946 8.159 -6.402 1.00 51.50 114 GLY A CA 1
ATOM 958 C C . GLY A 1 114 ? 2.377 7.822 -4.986 1.00 51.50 114 GLY A C 1
ATOM 959 O O . GLY A 1 114 ? 3.332 7.070 -4.802 1.00 51.50 114 GLY A O 1
ATOM 960 N N . ARG A 1 115 ? 1.702 8.390 -3.985 1.00 60.62 115 ARG A N 1
ATOM 961 C CA . ARG A 1 115 ? 1.746 7.859 -2.622 1.00 60.62 115 ARG A CA 1
ATOM 962 C C . ARG A 1 115 ? 0.544 6.941 -2.492 1.00 60.62 115 ARG A C 1
ATOM 964 O O . ARG A 1 115 ? -0.583 7.416 -2.530 1.00 60.62 115 ARG A O 1
ATOM 971 N N . ASP A 1 116 ? 0.790 5.641 -2.372 1.00 70.50 116 ASP A N 1
ATOM 972 C CA . ASP A 1 116 ? -0.273 4.725 -1.979 1.00 70.50 116 ASP A CA 1
ATOM 973 C C . ASP A 1 116 ? -0.508 4.941 -0.486 1.00 70.50 116 ASP A C 1
ATOM 975 O O . ASP A 1 116 ? 0.334 4.605 0.353 1.00 70.50 116 ASP A O 1
ATOM 979 N N . GLY A 1 117 ? -1.623 5.586 -0.166 1.00 73.69 117 GLY A N 1
ATOM 980 C CA . GLY A 1 117 ? -1.956 5.989 1.189 1.00 73.69 117 GLY A CA 1
ATOM 981 C C . GLY A 1 117 ? -3.389 5.638 1.552 1.00 73.69 117 GLY A C 1
ATOM 982 O O . GLY A 1 117 ? -4.280 5.585 0.702 1.00 73.69 117 GLY A O 1
ATOM 983 N N . ILE A 1 118 ? -3.619 5.410 2.841 1.00 80.00 118 ILE A N 1
ATOM 984 C CA . ILE A 1 118 ? -4.966 5.392 3.407 1.00 80.00 118 ILE A CA 1
ATOM 985 C C . ILE A 1 118 ? -5.067 6.466 4.476 1.00 80.00 118 ILE A C 1
ATOM 987 O O . ILE A 1 118 ? -4.308 6.482 5.442 1.00 80.00 118 ILE A O 1
ATOM 991 N N . THR A 1 119 ? -6.041 7.345 4.308 1.0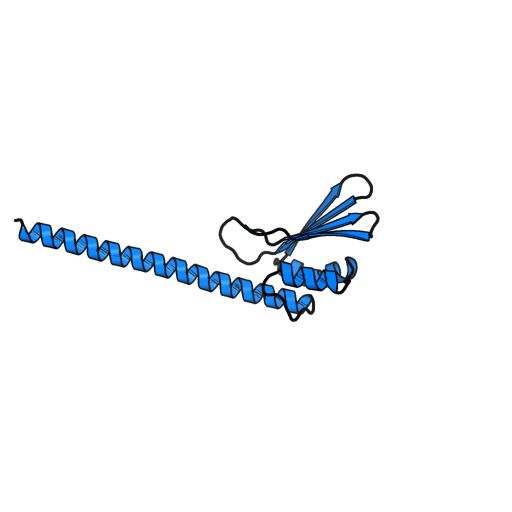0 82.12 119 THR A N 1
ATOM 992 C CA . THR A 1 119 ? -6.410 8.349 5.297 1.00 82.12 119 THR A CA 1
ATOM 993 C C . THR A 1 119 ? -7.683 7.896 5.995 1.00 82.12 119 THR A C 1
ATOM 995 O O . THR A 1 119 ? -8.693 7.593 5.362 1.00 82.12 119 THR A O 1
ATOM 998 N N . ILE A 1 120 ? -7.630 7.814 7.317 1.00 80.56 120 ILE A N 1
ATOM 999 C CA . ILE A 1 120 ? -8.738 7.402 8.172 1.00 80.56 120 ILE A CA 1
ATOM 1000 C C . ILE A 1 120 ? -9.241 8.637 8.908 1.00 80.56 120 ILE A C 1
ATOM 1002 O O . ILE A 1 120 ? -8.496 9.259 9.659 1.00 80.56 120 ILE A O 1
ATOM 1006 N N . GLU A 1 121 ? -10.506 8.977 8.699 1.00 82.19 121 GLU A N 1
ATOM 1007 C CA . GLU A 1 121 ? -11.208 10.027 9.429 1.00 82.19 121 GLU A CA 1
ATOM 1008 C C . GLU A 1 121 ? -11.879 9.415 10.661 1.00 82.19 121 GLU A C 1
ATOM 1010 O O . GLU A 1 121 ? -12.711 8.505 10.549 1.00 82.19 121 GLU A O 1
ATOM 1015 N N . ILE A 1 122 ? -11.514 9.910 11.840 1.00 78.38 122 ILE A N 1
ATOM 1016 C CA . ILE A 1 122 ? -12.021 9.478 13.139 1.00 78.38 122 ILE A CA 1
ATOM 1017 C C . ILE A 1 122 ? -12.734 10.662 13.790 1.00 78.38 122 ILE A C 1
ATOM 1019 O O . ILE A 1 122 ? -12.126 11.701 14.021 1.00 78.38 122 ILE A O 1
ATOM 1023 N N . ASP A 1 123 ? -14.005 10.485 14.144 1.00 77.19 123 ASP A N 1
ATOM 1024 C CA . ASP A 1 123 ? -14.774 11.459 14.925 1.00 77.19 123 ASP A CA 1
ATOM 1025 C C . ASP A 1 123 ? -15.210 10.812 16.244 1.00 77.19 123 ASP A C 1
ATOM 1027 O O . ASP A 1 123 ? -15.794 9.723 16.265 1.00 77.19 123 ASP A O 1
ATOM 1031 N N . ARG A 1 124 ? -14.872 11.453 17.370 1.00 71.00 124 ARG A N 1
ATOM 1032 C CA . ARG A 1 124 ? -15.191 10.972 18.734 1.00 71.00 124 ARG A CA 1
ATOM 1033 C C . ARG A 1 124 ? -14.782 9.509 18.990 1.00 71.00 124 ARG A C 1
ATOM 1035 O O . ARG A 1 124 ? -15.502 8.756 19.646 1.00 71.00 124 ARG A O 1
ATOM 1042 N N . GLY A 1 125 ? -13.629 9.100 18.456 1.00 65.12 125 GLY A N 1
ATOM 1043 C CA . GLY A 1 125 ? -13.077 7.748 18.623 1.00 65.12 125 GLY A CA 1
ATOM 1044 C C . GLY A 1 125 ? -13.730 6.667 17.755 1.00 65.12 125 GLY A C 1
ATOM 1045 O O . GLY A 1 125 ? -13.417 5.490 17.918 1.00 65.12 125 GLY A O 1
ATOM 1046 N N . LYS A 1 126 ? -14.625 7.036 16.830 1.00 69.06 126 LYS A N 1
ATOM 1047 C CA . LYS A 1 126 ? -15.214 6.120 15.846 1.00 69.06 126 LYS A CA 1
ATOM 1048 C C . LYS A 1 126 ? -14.710 6.452 14.451 1.00 69.06 126 LYS A C 1
ATOM 1050 O O . LYS A 1 126 ? -14.611 7.620 14.088 1.00 69.06 126 LYS A O 1
ATOM 1055 N N . VAL A 1 127 ? -14.434 5.421 13.654 1.00 73.25 127 VAL A N 1
ATOM 1056 C CA . VAL A 1 127 ? -14.092 5.614 12.243 1.00 73.25 127 VAL A CA 1
ATOM 1057 C C . VAL A 1 127 ? -15.324 6.110 11.497 1.00 73.25 127 VAL A C 1
ATOM 1059 O O . VAL A 1 127 ? -16.355 5.439 11.477 1.00 73.25 127 VAL A O 1
ATOM 1062 N N . LYS A 1 128 ? -15.204 7.290 10.896 1.00 74.62 128 LYS A N 1
ATOM 1063 C CA . LYS A 1 128 ? -16.249 7.955 10.117 1.00 74.62 128 LYS A CA 1
ATOM 1064 C C . LYS A 1 128 ? -16.092 7.645 8.633 1.00 74.62 128 LYS A C 1
ATOM 1066 O O . LYS A 1 128 ? -17.078 7.329 7.969 1.00 74.62 128 LYS A O 1
ATOM 1071 N N . LYS A 1 129 ? -14.859 7.683 8.114 1.00 77.69 129 LYS A N 1
ATOM 1072 C CA . LYS A 1 129 ? -14.579 7.438 6.695 1.00 77.69 129 LYS A CA 1
ATOM 1073 C C . LYS A 1 129 ? -13.160 6.922 6.468 1.00 77.69 129 LYS A C 1
ATOM 1075 O O . LYS A 1 129 ? -12.224 7.332 7.143 1.00 77.69 129 LYS A O 1
ATOM 1080 N N . PHE A 1 130 ? -13.010 6.061 5.467 1.00 76.81 130 PHE A N 1
ATOM 1081 C CA . PHE A 1 130 ? -11.718 5.716 4.885 1.00 76.81 130 PHE A CA 1
ATOM 1082 C C . PHE A 1 130 ? -11.588 6.409 3.528 1.00 76.81 130 PHE A C 1
ATOM 1084 O O . PHE A 1 130 ? -12.499 6.340 2.699 1.00 76.81 130 PHE A O 1
ATOM 1091 N N . HIS A 1 131 ? -10.464 7.072 3.303 1.00 78.44 131 HIS A N 1
ATOM 1092 C CA . HIS A 1 131 ? -10.084 7.656 2.029 1.00 78.44 131 HIS A CA 1
ATOM 1093 C C . HIS A 1 131 ? -8.846 6.924 1.519 1.00 78.44 131 HIS A C 1
ATOM 1095 O O . HIS A 1 131 ? -7.800 6.941 2.159 1.00 78.44 131 HIS A O 1
ATOM 1101 N N . LEU A 1 132 ? -8.996 6.224 0.399 1.00 72.44 132 LEU A N 1
ATOM 1102 C CA . LEU A 1 132 ? -7.891 5.559 -0.280 1.00 72.44 132 LEU A CA 1
ATOM 1103 C C . LEU A 1 132 ? -7.369 6.547 -1.316 1.00 72.44 132 LEU A C 1
ATOM 1105 O O . LEU A 1 132 ? -8.125 6.935 -2.207 1.00 72.44 132 LEU A O 1
ATOM 1109 N N . GLU A 1 133 ? -6.130 6.994 -1.144 1.00 67.19 133 GLU A N 1
ATOM 1110 C CA . GLU A 1 133 ? -5.493 7.893 -2.100 1.00 67.19 133 GLU A CA 1
ATOM 1111 C C . GLU A 1 133 ? -5.122 7.094 -3.350 1.00 67.19 133 GLU A C 1
ATOM 1113 O O . GLU A 1 133 ? -4.481 6.046 -3.263 1.00 67.19 133 GLU A O 1
ATOM 1118 N N . ASP A 1 134 ? -5.574 7.569 -4.512 1.00 54.84 134 ASP A N 1
ATOM 1119 C CA . ASP A 1 134 ? -5.177 6.998 -5.793 1.00 54.84 134 ASP A CA 1
ATOM 1120 C C . ASP A 1 134 ? -3.818 7.587 -6.188 1.00 54.84 134 ASP A C 1
ATOM 1122 O O . ASP A 1 134 ? -3.659 8.803 -6.332 1.00 54.84 134 ASP A O 1
ATOM 1126 N N . SER A 1 135 ? -2.836 6.713 -6.387 1.00 50.84 135 SER A N 1
ATOM 1127 C CA . SER A 1 135 ? -1.654 7.037 -7.172 1.00 50.84 135 SER A CA 1
ATOM 1128 C C . SER A 1 135 ? -2.076 7.168 -8.645 1.00 50.84 135 SER A C 1
ATOM 1130 O O . SER A 1 135 ? -2.490 6.192 -9.269 1.00 50.84 135 SER A O 1
ATOM 1132 N N . LEU A 1 136 ? -2.056 8.403 -9.166 1.00 40.53 136 LEU A N 1
ATOM 1133 C CA . LEU A 1 136 ? -2.338 8.739 -10.573 1.00 40.53 136 LEU A CA 1
ATOM 1134 C C . LEU A 1 136 ? -1.331 8.104 -11.543 1.00 40.53 136 LEU A C 1
ATOM 1136 O O . LEU A 1 136 ? -0.115 8.122 -11.237 1.00 40.53 136 LEU A O 1
#

Radius of gyration: 23.4 Å; chains: 1; bounding box: 51×34×70 Å

pLDDT: mean 78.66, std 10.96, range [40.53, 94.62]